Protein AF-A0A1B6G8F8-F1 (afdb_monomer_lite)

Organism: NCBI:txid1464854

Radius of gyration: 22.21 Å; chains: 1; bounding box: 62×37×48 Å

pLDDT: mean 80.26, std 16.33, range [40.81, 95.25]

Structure (mmCIF, N/CA/C/O backbone):
data_AF-A0A1B6G8F8-F1
#
_entry.id   AF-A0A1B6G8F8-F1
#
loop_
_atom_site.group_PDB
_atom_site.id
_atom_site.type_symbol
_atom_site.label_atom_id
_atom_site.label_alt_id
_atom_site.label_comp_id
_atom_site.label_asym_id
_atom_site.label_entity_id
_atom_site.label_seq_id
_atom_site.pdbx_PDB_ins_code
_atom_site.Cartn_x
_atom_site.Cartn_y
_atom_site.Cartn_z
_atom_site.occupancy
_atom_site.B_iso_or_equiv
_atom_site.auth_seq_id
_atom_site.auth_comp_id
_atom_site.auth_asym_id
_atom_site.auth_atom_id
_atom_site.pdbx_PDB_model_num
ATOM 1 N N . MET A 1 1 ? -37.319 19.399 28.028 1.00 40.81 1 MET A N 1
ATOM 2 C CA . MET A 1 1 ? -38.428 18.967 27.152 1.00 40.81 1 MET A CA 1
ATOM 3 C C . MET A 1 1 ? -37.817 18.019 26.129 1.00 40.81 1 MET A C 1
ATOM 5 O O . MET A 1 1 ? -36.887 18.438 25.457 1.00 40.81 1 MET A O 1
ATOM 9 N N . ALA A 1 2 ? -38.168 16.729 26.152 1.00 50.09 2 ALA A N 1
ATOM 10 C CA . ALA A 1 2 ? -37.497 15.702 25.342 1.00 50.09 2 ALA A CA 1
ATOM 11 C C . ALA A 1 2 ? -37.896 15.803 23.852 1.00 50.09 2 ALA A C 1
ATOM 13 O O . ALA A 1 2 ? -39.053 16.145 23.594 1.00 50.09 2 ALA A O 1
ATOM 14 N N . PRO A 1 3 ? -37.003 15.509 22.883 1.00 52.84 3 PRO A N 1
ATOM 15 C CA . PRO A 1 3 ? -37.332 15.585 21.462 1.00 52.84 3 PRO A CA 1
ATOM 16 C C . PRO A 1 3 ? -38.171 14.383 21.009 1.00 52.84 3 PRO A C 1
ATOM 18 O O . PRO A 1 3 ? -37.907 13.232 21.355 1.00 52.84 3 PRO A O 1
ATOM 21 N N . ASN A 1 4 ? -39.196 14.690 20.229 1.00 53.91 4 ASN A N 1
ATOM 22 C CA . ASN A 1 4 ? -40.199 13.820 19.632 1.00 53.91 4 ASN A CA 1
ATOM 23 C C . ASN A 1 4 ? -39.687 13.160 18.337 1.00 53.91 4 ASN A C 1
ATOM 25 O O . ASN A 1 4 ? -39.793 13.727 17.255 1.00 53.91 4 ASN A O 1
ATOM 29 N N . TRP A 1 5 ? -39.190 11.927 18.434 1.00 55.06 5 TRP A N 1
ATOM 30 C CA . TRP A 1 5 ? -38.766 11.113 17.284 1.00 55.06 5 TRP A CA 1
ATOM 31 C C . TRP A 1 5 ? -39.950 10.425 16.590 1.00 55.06 5 TRP A C 1
ATOM 33 O O . TRP A 1 5 ? -40.111 9.209 16.657 1.00 55.06 5 TRP A O 1
ATOM 43 N N . GLY A 1 6 ? -40.805 11.217 15.944 1.00 53.72 6 GLY A N 1
ATOM 44 C CA . GLY A 1 6 ? -41.924 10.728 15.139 1.00 53.72 6 GLY A CA 1
ATOM 45 C C . GLY A 1 6 ? -42.015 11.475 13.815 1.00 53.72 6 GLY A C 1
ATOM 46 O O . GLY A 1 6 ? -42.772 12.434 13.711 1.00 53.72 6 GLY A O 1
ATOM 47 N N . GLY A 1 7 ? -41.252 11.044 12.810 1.00 43.31 7 GLY A N 1
ATOM 48 C CA . GLY A 1 7 ? -41.314 11.599 11.457 1.00 43.31 7 GLY A CA 1
ATOM 49 C C . GLY A 1 7 ? -40.486 10.776 10.472 1.00 43.31 7 GLY A C 1
ATOM 50 O O . GLY A 1 7 ? -39.287 10.602 10.658 1.00 43.31 7 GLY A O 1
ATOM 51 N N . ASN A 1 8 ? -41.146 10.237 9.450 1.00 52.66 8 ASN A N 1
ATOM 52 C CA . ASN A 1 8 ? -40.587 9.336 8.443 1.00 52.66 8 ASN A CA 1
ATOM 53 C C . ASN A 1 8 ? -39.957 10.127 7.281 1.00 52.66 8 ASN A C 1
ATOM 55 O O . ASN A 1 8 ? -40.523 10.152 6.189 1.00 52.66 8 ASN A O 1
ATOM 59 N N . GLU A 1 9 ? -38.812 10.777 7.492 1.00 57.25 9 GLU A N 1
ATOM 60 C CA . GLU A 1 9 ? -38.103 11.501 6.423 1.00 57.25 9 GLU A CA 1
ATOM 61 C C . GLU A 1 9 ? -36.704 10.899 6.190 1.00 57.25 9 GLU A C 1
ATOM 63 O O . GLU A 1 9 ? -35.974 10.665 7.157 1.00 57.25 9 GLU A O 1
ATOM 68 N N . PRO A 1 10 ? -36.307 10.597 4.935 1.00 56.03 10 PRO A N 1
ATOM 69 C CA . PRO A 1 10 ? -34.967 10.098 4.655 1.00 56.03 10 PRO A CA 1
ATOM 70 C C . PRO A 1 10 ? -33.924 11.176 5.002 1.00 56.03 10 PRO A C 1
ATOM 72 O O . PRO A 1 10 ? -34.175 12.365 4.779 1.00 56.03 10 PRO A O 1
ATOM 75 N N . PRO A 1 11 ? -32.748 10.793 5.536 1.00 49.88 11 PRO A N 1
ATOM 76 C CA . PRO A 1 11 ? -31.753 11.744 6.015 1.00 49.88 11 PRO A CA 1
ATOM 77 C C . PRO A 1 11 ? -31.290 12.638 4.858 1.00 49.88 11 PRO A C 1
ATOM 79 O O . PRO A 1 11 ? -30.635 12.193 3.917 1.00 49.88 11 PRO A O 1
ATOM 82 N N . THR A 1 12 ? -31.686 13.909 4.912 1.00 51.69 12 THR A N 1
ATOM 83 C CA . THR A 1 12 ? -31.354 14.920 3.905 1.00 51.69 12 THR A CA 1
ATOM 84 C C . THR A 1 12 ? -29.914 15.382 4.134 1.00 51.69 12 THR A C 1
ATOM 86 O O . THR A 1 12 ? -29.515 15.606 5.275 1.00 51.69 12 THR A O 1
ATOM 89 N N . ALA A 1 13 ? -29.125 15.523 3.061 1.00 50.34 13 ALA A N 1
ATOM 90 C CA . ALA A 1 13 ? -27.682 15.808 3.102 1.00 50.34 13 ALA A CA 1
ATOM 91 C C . ALA A 1 13 ? -27.294 17.000 4.000 1.00 50.34 13 ALA A C 1
ATOM 93 O O . ALA A 1 13 ? -26.207 17.016 4.566 1.00 50.34 13 ALA A O 1
ATOM 94 N N . THR A 1 14 ? -28.197 17.961 4.192 1.00 52.34 14 THR A N 1
ATOM 95 C CA . THR A 1 14 ? -28.056 19.102 5.104 1.00 52.34 14 THR A CA 1
ATOM 96 C C . THR A 1 14 ? -27.884 18.716 6.578 1.00 52.34 14 THR A C 1
ATOM 98 O O . THR A 1 14 ? -27.142 19.400 7.271 1.00 52.34 14 THR A O 1
ATOM 101 N N . GLY A 1 15 ? -28.459 17.606 7.054 1.00 49.34 15 GLY A N 1
ATOM 102 C CA . GLY A 1 15 ? -28.272 17.140 8.438 1.00 49.34 15 GLY A CA 1
ATOM 103 C C . GLY A 1 15 ? -26.855 16.632 8.733 1.00 49.34 15 GLY A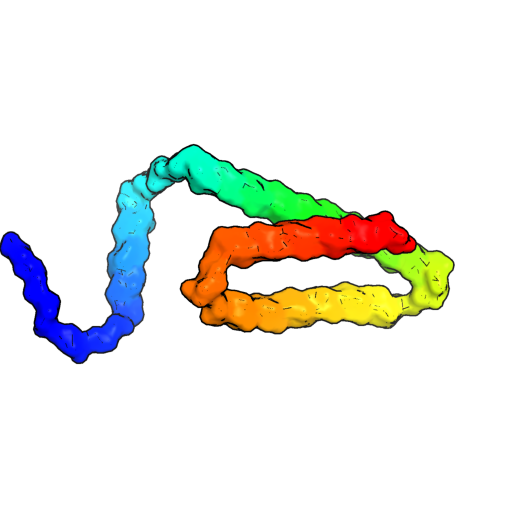 C 1
ATOM 104 O O . GLY A 1 15 ? -26.366 16.773 9.847 1.00 49.34 15 GLY A O 1
ATOM 105 N N . ILE A 1 16 ? -26.159 16.113 7.716 1.00 52.69 16 ILE A N 1
ATOM 106 C CA . ILE A 1 16 ? -24.767 15.644 7.824 1.00 52.69 16 ILE A CA 1
ATOM 107 C C . ILE A 1 16 ? -23.800 16.840 7.890 1.00 52.69 16 ILE A C 1
ATOM 109 O O . ILE A 1 16 ? -22.800 16.806 8.605 1.00 52.69 16 ILE A O 1
ATOM 113 N N . PHE A 1 17 ? -24.111 17.931 7.180 1.00 51.06 17 PHE A N 1
ATOM 114 C CA . PHE A 1 17 ? -23.347 19.180 7.268 1.00 51.06 17 PHE A CA 1
ATOM 115 C C . PHE A 1 17 ? -23.582 19.918 8.597 1.00 51.06 17 PHE A C 1
ATOM 117 O O . PHE A 1 17 ? -22.651 20.544 9.110 1.00 51.06 17 PHE A O 1
ATOM 124 N N . ASP A 1 18 ? -24.774 19.792 9.187 1.00 52.28 18 ASP A N 1
ATOM 125 C CA . ASP A 1 18 ? -25.093 20.353 10.507 1.00 52.28 18 ASP A CA 1
ATOM 126 C C . ASP A 1 18 ? -24.355 19.616 11.645 1.00 52.28 18 ASP A C 1
ATOM 128 O O . ASP A 1 18 ? -23.903 20.248 12.595 1.00 52.28 18 ASP A O 1
ATOM 132 N N . GLU A 1 19 ? -24.107 18.304 11.511 1.00 56.81 19 GLU A N 1
ATOM 133 C CA . GLU A 1 19 ? -23.305 17.523 12.473 1.00 56.81 19 GLU A CA 1
ATOM 134 C C . GLU A 1 19 ? -21.786 17.783 12.370 1.00 56.81 19 GLU A C 1
ATOM 136 O O . GLU A 1 19 ? -21.059 17.696 13.361 1.00 56.81 19 GLU A O 1
ATOM 141 N N . MET A 1 20 ? -21.290 18.153 11.182 1.00 53.06 20 MET A N 1
ATOM 142 C CA . MET A 1 20 ? -19.869 18.464 10.946 1.00 53.06 20 MET A CA 1
ATOM 143 C C . MET A 1 20 ? -19.483 19.885 11.418 1.00 53.06 20 MET A C 1
ATOM 145 O O . MET A 1 20 ? -18.339 20.140 11.804 1.00 53.06 20 MET A O 1
ATOM 149 N N . SER A 1 21 ? -20.450 20.806 11.429 1.00 54.84 21 SER A N 1
ATOM 150 C CA . SER A 1 21 ? -20.343 22.196 11.906 1.00 54.84 21 SER A CA 1
ATOM 151 C C . SER A 1 21 ? -19.814 22.358 13.353 1.00 54.84 21 SER A C 1
ATOM 153 O O . SER A 1 21 ? -18.849 23.110 13.548 1.00 54.84 21 SER A O 1
ATOM 155 N N . PRO A 1 22 ? -20.328 21.652 14.385 1.00 51.34 22 PRO A N 1
ATOM 156 C CA . PRO A 1 22 ? -19.872 21.825 15.768 1.00 51.34 22 PRO A CA 1
ATOM 157 C C . PRO A 1 22 ? -18.433 21.348 16.012 1.00 51.34 22 PRO A C 1
ATOM 159 O O . PRO A 1 22 ? -17.791 21.828 16.944 1.00 51.34 22 PRO A O 1
ATOM 162 N N . VAL A 1 23 ? -17.889 20.454 15.177 1.00 52.84 23 VAL A N 1
ATOM 163 C CA . VAL A 1 23 ? -16.496 19.980 15.301 1.00 52.84 23 VAL A CA 1
ATOM 164 C C . VAL A 1 23 ? -15.497 21.037 14.814 1.00 52.84 23 VAL A C 1
ATOM 166 O O . VAL A 1 23 ? -14.431 21.195 15.408 1.00 52.84 23 VAL A O 1
ATOM 169 N N . LEU A 1 24 ? -15.847 21.799 13.772 1.00 55.16 24 LEU A N 1
ATOM 170 C CA . LEU A 1 24 ? -15.001 22.862 13.215 1.00 55.16 24 LEU A CA 1
ATOM 171 C C . LEU A 1 24 ? -15.144 24.198 13.960 1.00 55.16 24 LEU A C 1
ATOM 173 O O . LEU A 1 24 ? -14.162 24.927 14.085 1.00 55.16 24 LEU A O 1
ATOM 177 N N . LEU A 1 25 ? -16.333 24.513 14.491 1.00 57.62 25 LEU A N 1
ATOM 178 C CA . LEU A 1 25 ? -16.585 25.782 15.187 1.00 57.62 25 LEU A CA 1
ATOM 179 C C . LEU A 1 25 ? -16.087 25.827 16.637 1.00 57.62 25 LEU A C 1
ATOM 181 O O . LEU A 1 25 ? -15.885 26.920 17.163 1.00 57.62 25 LEU A O 1
ATOM 185 N N . MET A 1 26 ? -15.869 24.687 17.303 1.00 51.47 26 MET A N 1
ATOM 186 C CA . MET A 1 26 ? -15.545 24.708 18.734 1.00 51.47 26 MET A CA 1
ATOM 187 C C . MET A 1 26 ? -14.053 24.887 19.051 1.00 51.47 26 MET A C 1
ATOM 189 O O . MET A 1 26 ? -13.720 25.056 20.219 1.00 51.47 26 MET A O 1
ATOM 193 N N . GLY A 1 27 ? -13.130 24.836 18.078 1.00 49.97 27 GLY A N 1
ATOM 194 C CA . GLY A 1 27 ? -11.682 24.965 18.345 1.00 49.97 27 GLY A CA 1
ATOM 195 C C . GLY A 1 27 ? -11.127 23.945 19.360 1.00 49.97 27 GLY A C 1
ATOM 196 O O . GLY A 1 27 ? -9.980 24.038 19.796 1.00 49.97 27 GLY A O 1
ATOM 197 N N . VAL A 1 28 ? -11.939 22.960 19.748 1.00 50.19 28 VAL A N 1
ATOM 198 C CA . VAL A 1 28 ? -11.571 21.872 20.635 1.00 50.19 28 VAL A CA 1
ATOM 199 C C . VAL A 1 28 ? -10.874 20.861 19.752 1.00 50.19 28 VAL A C 1
ATOM 201 O O . VAL A 1 28 ? -11.520 20.106 19.036 1.00 50.19 28 VAL A O 1
ATOM 204 N N . THR A 1 29 ? -9.544 20.829 19.803 1.00 54.88 29 THR A N 1
ATOM 205 C CA . THR A 1 29 ? -8.836 19.618 19.398 1.00 54.88 29 THR A CA 1
ATOM 206 C C . THR A 1 29 ? -9.265 18.532 20.387 1.00 54.88 29 THR A C 1
ATOM 208 O O . THR A 1 29 ? -8.966 18.648 21.582 1.00 54.88 29 THR A O 1
ATOM 211 N N . PRO A 1 30 ? -10.035 17.508 19.971 1.00 60.12 30 PRO A N 1
ATOM 212 C CA . PRO A 1 30 ? -10.367 16.429 20.883 1.00 60.12 30 PRO A CA 1
ATOM 213 C C . PRO A 1 30 ? -9.047 15.846 21.387 1.00 60.12 30 PRO A C 1
ATOM 215 O O . PRO A 1 30 ? -8.174 15.485 20.594 1.00 60.12 30 PRO A O 1
ATOM 218 N N . LYS A 1 31 ? -8.862 15.813 22.714 1.00 67.06 31 LYS A N 1
ATOM 219 C CA . LYS A 1 31 ? -7.660 15.234 23.320 1.00 67.06 31 LYS A CA 1
ATOM 220 C C . LYS A 1 31 ? -7.607 13.766 22.921 1.00 67.06 31 LYS A C 1
ATOM 222 O O . LYS A 1 31 ? -8.331 12.943 23.474 1.00 67.06 31 LYS A O 1
ATOM 227 N N . LEU A 1 32 ? -6.764 13.461 21.939 1.00 73.06 32 LEU A N 1
ATOM 228 C CA . LEU A 1 32 ? -6.597 12.108 21.438 1.00 73.06 32 LEU A CA 1
ATOM 229 C C . LEU A 1 32 ? -6.158 11.200 22.585 1.00 73.06 32 LEU A C 1
ATOM 231 O O . LEU A 1 32 ? -5.190 11.462 23.303 1.00 73.06 32 LEU A O 1
ATOM 235 N N . THR A 1 33 ? -6.882 10.105 22.747 1.00 87.75 33 THR A N 1
ATOM 236 C CA . THR A 1 33 ? -6.585 9.099 23.759 1.00 87.75 33 THR A CA 1
ATOM 237 C C . THR A 1 33 ? -5.249 8.431 23.426 1.00 87.75 33 THR A C 1
ATOM 239 O O . THR A 1 33 ? -4.914 8.273 22.251 1.00 87.75 33 THR A O 1
ATOM 242 N N . LYS A 1 34 ? -4.508 7.930 24.426 1.00 83.81 34 LYS A N 1
ATOM 243 C CA . LYS A 1 34 ? -3.236 7.199 24.206 1.00 83.81 34 LYS A CA 1
ATOM 244 C C . LYS A 1 34 ? -3.347 6.100 23.133 1.00 83.81 34 LYS A C 1
ATOM 246 O O . LYS A 1 34 ? -2.431 5.913 22.344 1.00 83.81 34 LYS A O 1
ATOM 251 N N . ARG A 1 35 ? -4.494 5.409 23.063 1.00 81.50 35 ARG A N 1
ATOM 252 C CA . ARG A 1 35 ? -4.788 4.382 22.043 1.00 81.50 35 ARG A CA 1
ATOM 253 C C . ARG A 1 35 ? -4.938 4.951 20.625 1.00 81.50 35 ARG A C 1
ATOM 255 O O . ARG A 1 35 ? -4.506 4.309 19.673 1.00 81.50 35 ARG A O 1
ATOM 262 N N . GLN A 1 36 ? -5.540 6.130 20.479 1.00 83.19 36 GLN A N 1
ATOM 263 C CA . GLN A 1 36 ? -5.712 6.799 19.185 1.00 83.19 36 GLN A CA 1
ATOM 264 C C . GLN A 1 36 ? -4.372 7.333 18.683 1.00 83.19 36 GLN A C 1
ATOM 266 O O . GLN A 1 36 ? -4.014 7.078 17.539 1.00 83.19 36 GLN A O 1
ATOM 271 N N . TRP A 1 37 ? -3.583 7.950 19.567 1.00 87.88 37 TRP A N 1
ATOM 272 C CA . TRP A 1 37 ? -2.202 8.338 19.272 1.00 87.88 37 TRP A CA 1
ATOM 273 C C . TRP A 1 37 ? -1.350 7.155 18.810 1.00 87.88 37 TRP A C 1
ATOM 275 O O . TRP A 1 37 ? -0.659 7.261 17.803 1.00 87.88 37 TRP A O 1
ATOM 285 N N . LEU A 1 38 ? -1.445 6.010 19.495 1.00 87.12 38 LEU A N 1
ATOM 286 C CA . LEU A 1 38 ? -0.719 4.799 19.109 1.00 87.12 38 LEU A CA 1
ATOM 287 C C . LEU A 1 38 ? -1.174 4.253 17.744 1.00 87.12 38 LEU A C 1
ATOM 289 O O . LEU A 1 38 ? -0.348 3.801 16.959 1.00 87.12 38 LEU A O 1
ATOM 293 N N . THR A 1 39 ? -2.471 4.337 17.437 1.00 87.62 39 THR A N 1
ATOM 294 C CA . THR A 1 39 ? -3.010 3.930 16.128 1.00 87.62 39 THR A CA 1
ATOM 295 C C . THR A 1 39 ? -2.515 4.856 15.017 1.00 87.62 39 THR A C 1
ATOM 297 O O . THR A 1 39 ? -2.088 4.376 13.973 1.00 87.62 39 THR A O 1
ATOM 300 N N . MET A 1 40 ? -2.502 6.171 15.252 1.00 85.50 40 MET A N 1
ATOM 301 C CA . MET A 1 40 ? -1.956 7.129 14.287 1.00 85.50 40 MET A CA 1
ATOM 302 C C . MET A 1 40 ? -0.456 6.931 14.075 1.00 85.50 40 MET A C 1
ATOM 304 O O . MET A 1 40 ? 0.001 6.962 12.939 1.00 85.50 40 MET A O 1
ATOM 308 N N . ALA A 1 41 ? 0.300 6.681 15.147 1.00 90.06 41 ALA A N 1
ATOM 309 C CA . ALA A 1 41 ? 1.725 6.383 15.051 1.00 90.06 41 ALA A CA 1
ATOM 310 C C . ALA A 1 41 ? 1.985 5.109 14.229 1.00 90.06 41 ALA A C 1
ATOM 312 O O . ALA A 1 41 ? 2.887 5.104 13.397 1.00 90.06 41 ALA A O 1
ATOM 313 N N . ALA A 1 42 ? 1.175 4.061 14.414 1.00 89.25 42 ALA A N 1
ATOM 314 C CA . ALA A 1 42 ? 1.280 2.820 13.646 1.00 89.25 42 ALA A CA 1
ATOM 315 C C . ALA A 1 42 ? 0.926 3.010 12.161 1.00 89.25 42 ALA A C 1
ATOM 317 O O . ALA A 1 42 ? 1.654 2.555 11.289 1.00 89.25 42 ALA A O 1
ATOM 318 N N . ILE A 1 43 ? -0.165 3.717 11.854 1.00 88.88 43 ILE A N 1
ATOM 319 C CA . ILE A 1 43 ? -0.535 4.018 10.463 1.00 88.88 43 ILE A CA 1
ATOM 320 C C . ILE A 1 43 ? 0.554 4.885 9.810 1.00 88.88 43 ILE A C 1
ATOM 322 O O . ILE A 1 43 ? 1.006 4.595 8.705 1.00 88.88 43 ILE A O 1
ATOM 326 N N . GLY A 1 44 ? 1.034 5.909 10.520 1.00 91.62 44 GLY A N 1
ATOM 327 C CA . GLY A 1 44 ? 2.098 6.791 10.050 1.00 91.62 44 GLY A CA 1
ATOM 328 C C . GLY A 1 44 ? 3.407 6.056 9.762 1.00 91.62 44 GLY A C 1
ATOM 329 O O . GLY A 1 44 ? 4.015 6.301 8.722 1.00 91.62 44 GLY A O 1
ATOM 330 N N . SER A 1 45 ? 3.827 5.123 10.625 1.00 90.81 45 SER A N 1
ATOM 331 C CA . SER A 1 45 ? 5.047 4.340 10.392 1.00 90.81 45 SER A CA 1
ATOM 332 C C . SER A 1 45 ? 4.929 3.424 9.172 1.00 90.81 45 SER A C 1
ATOM 334 O O . SER A 1 45 ? 5.888 3.299 8.413 1.00 90.81 45 SER A O 1
ATOM 336 N N . VAL A 1 46 ? 3.752 2.839 8.934 1.00 89.62 46 VAL A N 1
ATOM 337 C CA . VAL A 1 46 ? 3.481 2.013 7.747 1.00 89.62 46 VAL A CA 1
ATOM 338 C C . VAL A 1 46 ? 3.549 2.847 6.470 1.00 89.62 46 VAL A C 1
ATOM 340 O O . VAL A 1 46 ? 4.225 2.446 5.525 1.00 89.62 46 VAL A O 1
ATOM 343 N N . HIS A 1 47 ? 2.920 4.025 6.441 1.00 89.50 47 HIS A N 1
ATOM 344 C CA . HIS A 1 47 ? 2.999 4.920 5.282 1.00 89.50 47 HIS A CA 1
ATOM 345 C C . HIS A 1 47 ? 4.424 5.416 5.030 1.00 89.50 47 HIS A C 1
ATOM 347 O O . HIS A 1 47 ? 4.868 5.446 3.886 1.00 89.50 47 HIS A O 1
ATOM 353 N N . PHE A 1 48 ? 5.159 5.752 6.090 1.00 90.38 48 PHE A N 1
ATOM 354 C CA . PHE A 1 48 ? 6.563 6.138 5.985 1.00 90.38 48 PHE A CA 1
ATOM 355 C C . PHE A 1 48 ? 7.424 5.005 5.408 1.00 90.38 48 PHE A C 1
ATOM 357 O O . PHE A 1 48 ? 8.182 5.224 4.465 1.00 90.38 48 PHE A O 1
ATOM 364 N N . SER A 1 49 ? 7.263 3.779 5.915 1.00 90.31 49 SER A N 1
ATOM 365 C CA . SER A 1 49 ? 7.972 2.605 5.396 1.00 90.31 49 SER A CA 1
ATOM 366 C C . SER A 1 49 ? 7.613 2.324 3.939 1.00 90.31 49 SER A C 1
ATOM 368 O O . SER A 1 49 ? 8.498 2.061 3.132 1.00 90.31 49 SER A O 1
ATOM 370 N N . SER A 1 50 ? 6.329 2.403 3.586 1.00 89.12 50 SER A N 1
ATOM 371 C CA . SER A 1 50 ? 5.862 2.207 2.213 1.00 89.12 50 SER A CA 1
ATOM 372 C C . SER A 1 50 ? 6.462 3.247 1.263 1.00 89.12 50 SER A C 1
ATOM 374 O O . SER A 1 50 ? 6.948 2.880 0.196 1.00 89.12 50 SER A O 1
ATOM 376 N N . ALA A 1 51 ? 6.531 4.516 1.677 1.00 90.88 51 ALA A N 1
ATOM 377 C CA . ALA A 1 51 ? 7.162 5.574 0.894 1.00 90.88 51 ALA A CA 1
ATOM 378 C C . ALA A 1 51 ? 8.658 5.312 0.656 1.00 90.88 51 ALA A C 1
ATOM 380 O O . ALA A 1 51 ? 9.139 5.520 -0.458 1.00 90.88 51 ALA A O 1
ATOM 381 N N . ILE A 1 52 ? 9.386 4.811 1.663 1.00 90.94 52 ILE A N 1
ATOM 382 C CA . ILE A 1 52 ? 10.788 4.391 1.501 1.00 90.94 52 ILE A CA 1
ATOM 383 C C . ILE A 1 52 ? 10.891 3.245 0.488 1.00 90.94 52 ILE A C 1
ATOM 385 O O . ILE A 1 52 ? 11.702 3.328 -0.432 1.00 90.94 52 ILE A O 1
ATOM 389 N N . CYS A 1 53 ? 10.064 2.202 0.621 1.00 88.75 53 CYS A N 1
ATOM 390 C CA . CYS A 1 53 ? 10.070 1.060 -0.296 1.00 88.75 53 CYS A CA 1
ATOM 391 C C . CYS A 1 53 ? 9.814 1.488 -1.747 1.00 88.75 53 CYS A C 1
ATOM 393 O O . CYS A 1 53 ? 10.587 1.120 -2.626 1.00 88.75 53 CYS A O 1
ATOM 395 N N . ILE A 1 54 ? 8.791 2.309 -1.994 1.00 88.38 54 ILE A N 1
ATOM 396 C CA . ILE A 1 54 ? 8.453 2.794 -3.343 1.00 88.38 54 ILE A CA 1
ATOM 397 C C . ILE A 1 54 ? 9.571 3.690 -3.897 1.00 88.38 54 ILE A C 1
ATOM 399 O O . ILE A 1 54 ? 9.946 3.577 -5.064 1.00 88.38 54 ILE A O 1
ATOM 403 N N . SER A 1 55 ? 10.161 4.541 -3.051 1.00 91.44 55 SER A N 1
ATOM 404 C CA . SER A 1 55 ? 11.283 5.402 -3.450 1.00 91.44 55 S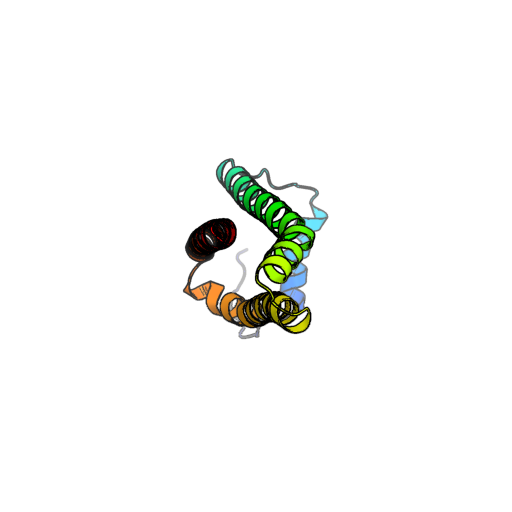ER A CA 1
ATOM 405 C C . SER A 1 55 ? 12.520 4.596 -3.851 1.00 91.44 55 SER A C 1
ATOM 407 O O . SER A 1 55 ? 13.234 5.003 -4.762 1.00 91.44 55 SER A O 1
ATOM 409 N N . LEU A 1 56 ? 12.770 3.457 -3.196 1.00 88.69 56 LEU A N 1
ATOM 410 C CA . LEU A 1 56 ? 13.849 2.530 -3.553 1.00 88.69 56 LEU A CA 1
ATOM 411 C C . LEU A 1 56 ? 13.516 1.693 -4.792 1.00 88.69 56 LEU A C 1
ATOM 413 O O . LEU A 1 56 ? 14.408 1.411 -5.588 1.00 88.69 56 LEU A O 1
ATOM 417 N N . GLN A 1 57 ? 12.248 1.323 -4.986 1.00 87.38 57 GLN A N 1
ATOM 418 C CA . GLN A 1 57 ? 11.801 0.562 -6.154 1.00 87.38 57 GLN A CA 1
ATOM 419 C C . GLN A 1 57 ? 12.046 1.305 -7.468 1.00 87.38 57 GLN A C 1
ATOM 421 O O . GLN A 1 57 ? 12.463 0.673 -8.435 1.00 87.38 57 GLN A O 1
ATOM 426 N N . ALA A 1 58 ? 11.833 2.624 -7.506 1.00 87.50 58 ALA A N 1
ATOM 427 C CA . ALA A 1 58 ? 11.988 3.422 -8.723 1.00 87.50 58 ALA A CA 1
ATOM 428 C C . ALA A 1 58 ? 13.388 3.312 -9.378 1.00 87.50 58 ALA A C 1
ATOM 430 O O . ALA A 1 58 ? 13.440 3.093 -10.587 1.00 87.50 58 ALA A O 1
ATOM 431 N N . PRO A 1 59 ? 14.515 3.420 -8.644 1.00 87.44 59 PRO A N 1
ATOM 432 C CA . PRO A 1 59 ? 15.847 3.195 -9.208 1.00 87.44 59 PRO A CA 1
ATOM 433 C C . PRO A 1 59 ? 16.297 1.725 -9.205 1.00 87.44 59 PRO A C 1
ATOM 435 O O . PRO A 1 59 ? 16.979 1.309 -10.136 1.00 87.44 59 PRO A O 1
ATOM 438 N N . PHE A 1 60 ? 15.956 0.932 -8.181 1.00 88.94 60 PHE A N 1
ATOM 439 C CA . PHE A 1 60 ? 16.512 -0.418 -8.011 1.00 88.94 60 PHE A CA 1
ATOM 440 C C . PHE A 1 60 ? 15.849 -1.454 -8.923 1.00 88.94 60 PHE A C 1
ATOM 442 O O . PHE A 1 60 ? 16.530 -2.277 -9.527 1.00 88.94 60 PHE A O 1
ATOM 449 N N . TYR A 1 61 ? 14.520 -1.408 -9.053 1.00 88.69 61 TYR A N 1
ATOM 450 C CA . TYR A 1 61 ? 13.784 -2.442 -9.778 1.00 88.69 61 TYR A CA 1
ATOM 451 C C . TYR A 1 61 ? 14.067 -2.453 -11.286 1.00 88.69 61 TYR A C 1
ATOM 453 O O . TYR A 1 61 ? 14.337 -3.535 -11.804 1.00 88.69 61 TYR A O 1
ATOM 461 N N . PRO A 1 62 ? 14.062 -1.308 -12.006 1.00 91.12 62 PRO A N 1
ATOM 462 C CA . PRO A 1 62 ? 14.428 -1.300 -13.422 1.00 91.12 62 PRO A CA 1
ATOM 463 C C . PRO A 1 62 ? 15.869 -1.765 -13.638 1.00 91.12 62 PRO A C 1
ATOM 465 O O . PRO A 1 62 ? 16.123 -2.550 -14.543 1.00 91.12 62 PRO A O 1
ATOM 468 N N . TYR A 1 63 ? 16.789 -1.341 -12.766 1.00 90.56 63 TYR A N 1
ATOM 469 C CA . TYR A 1 63 ? 18.200 -1.713 -12.845 1.00 90.56 63 TYR A CA 1
ATOM 470 C C . TYR A 1 63 ? 18.408 -3.232 -12.719 1.00 90.56 63 TYR A C 1
ATOM 472 O O . TYR A 1 63 ? 19.037 -3.845 -13.57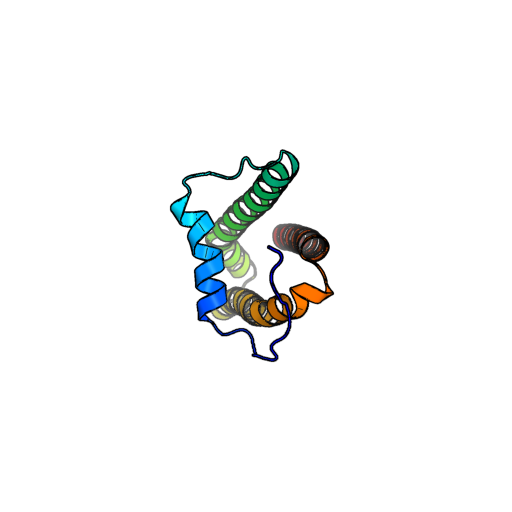8 1.00 90.56 63 TYR A O 1
ATOM 480 N N . GLU A 1 64 ? 17.823 -3.869 -11.702 1.00 91.12 64 GLU A N 1
ATOM 481 C CA . GLU A 1 64 ? 17.889 -5.330 -11.534 1.00 91.12 64 GLU A CA 1
ATOM 482 C C . GLU A 1 64 ? 17.152 -6.091 -12.649 1.00 91.12 64 GLU A C 1
ATOM 484 O O . GLU A 1 64 ? 17.578 -7.166 -13.077 1.00 91.12 64 GLU A O 1
ATOM 489 N N . ALA A 1 65 ? 16.044 -5.543 -13.157 1.00 91.25 65 ALA A N 1
ATOM 490 C CA . ALA A 1 65 ? 15.296 -6.140 -14.259 1.00 91.25 65 ALA A CA 1
ATOM 491 C C . ALA A 1 65 ? 16.118 -6.152 -15.561 1.00 91.25 65 ALA A C 1
ATOM 493 O O . ALA A 1 65 ? 16.165 -7.175 -16.247 1.00 91.25 65 ALA A O 1
ATOM 494 N N . GLU A 1 66 ? 16.827 -5.064 -15.867 1.00 92.38 66 GLU A N 1
ATOM 495 C CA . GLU A 1 66 ? 17.735 -4.980 -17.017 1.00 92.38 66 GLU A CA 1
ATOM 496 C C . GLU A 1 66 ? 18.906 -5.972 -16.898 1.00 92.38 66 GLU A C 1
ATOM 498 O O . GLU A 1 66 ? 19.264 -6.630 -17.882 1.00 92.38 66 GLU A O 1
ATOM 503 N N . LEU A 1 67 ? 19.457 -6.170 -15.690 1.00 92.06 67 LEU A N 1
ATOM 504 C CA . LEU A 1 67 ? 20.472 -7.205 -15.435 1.00 92.06 67 LEU A CA 1
ATOM 505 C C . LEU A 1 67 ? 19.947 -8.612 -15.745 1.00 92.06 67 LEU A C 1
ATOM 507 O O . LEU A 1 67 ? 20.677 -9.452 -16.276 1.00 92.06 67 LEU A O 1
ATOM 511 N N . LYS A 1 68 ? 18.662 -8.854 -15.482 1.00 91.81 68 LYS A N 1
ATOM 512 C CA . LYS A 1 68 ? 17.960 -10.101 -15.817 1.00 91.81 68 LYS A CA 1
ATOM 513 C C . LYS A 1 68 ? 17.459 -10.155 -17.266 1.00 91.81 68 LYS A C 1
ATOM 515 O O . LYS A 1 68 ? 16.720 -11.074 -17.604 1.00 91.81 68 LYS A O 1
ATOM 520 N N . GLN A 1 69 ? 17.894 -9.226 -18.123 1.00 92.69 69 GLN A N 1
ATOM 521 C CA . GLN A 1 69 ? 17.521 -9.124 -19.541 1.00 92.69 69 GLN A CA 1
ATOM 522 C C . GLN A 1 69 ? 16.027 -8.841 -19.781 1.00 92.69 69 GLN A C 1
ATOM 524 O O . GLN A 1 69 ? 15.516 -9.122 -20.865 1.00 92.69 69 GLN A O 1
ATOM 529 N N . ALA A 1 70 ? 15.324 -8.276 -18.796 1.00 92.62 70 ALA A N 1
ATOM 530 C CA . ALA A 1 70 ? 13.953 -7.814 -18.971 1.00 92.62 70 ALA A CA 1
ATOM 531 C C . ALA A 1 70 ? 13.917 -6.451 -19.680 1.00 92.62 70 ALA A C 1
ATOM 533 O O . ALA A 1 70 ? 14.802 -5.608 -19.536 1.00 92.62 70 ALA A O 1
ATOM 534 N N . THR A 1 71 ? 12.860 -6.231 -20.449 1.00 94.38 71 THR A N 1
ATOM 535 C CA . THR A 1 71 ? 12.625 -5.027 -21.245 1.00 94.38 71 THR A CA 1
ATOM 536 C C . THR A 1 71 ? 11.882 -3.947 -20.460 1.00 94.38 71 THR A C 1
ATOM 538 O O . THR A 1 71 ? 11.147 -4.225 -19.509 1.00 94.38 71 THR A O 1
ATOM 541 N N . ALA A 1 72 ? 11.985 -2.698 -20.931 1.00 93.00 72 ALA A N 1
ATOM 542 C CA . ALA A 1 72 ? 11.297 -1.552 -20.334 1.00 93.00 72 ALA A CA 1
ATOM 543 C C . ALA A 1 72 ? 9.782 -1.704 -20.204 1.00 93.00 72 ALA A C 1
ATOM 545 O O . ALA A 1 72 ? 9.170 -1.245 -19.238 1.00 93.00 72 ALA A O 1
ATOM 546 N N . THR A 1 73 ? 9.172 -2.385 -21.167 1.00 94.56 73 THR A N 1
ATOM 547 C CA . THR A 1 73 ? 7.740 -2.659 -21.152 1.00 94.56 73 THR A CA 1
ATOM 548 C C . THR A 1 73 ? 7.364 -3.670 -20.069 1.00 94.56 73 THR A C 1
ATOM 550 O O . THR A 1 73 ? 6.302 -3.527 -19.472 1.00 94.56 73 THR A O 1
ATOM 553 N N . GLU A 1 74 ? 8.217 -4.651 -19.767 1.00 93.69 74 GLU A N 1
ATOM 554 C CA . GLU A 1 74 ? 7.921 -5.698 -18.782 1.00 93.69 74 GLU A CA 1
ATOM 555 C C . GLU A 1 74 ? 7.921 -5.152 -17.353 1.00 93.69 74 GLU A C 1
ATOM 557 O O . GLU A 1 74 ? 6.917 -5.282 -16.653 1.00 93.69 74 GLU A O 1
ATOM 562 N N . TYR A 1 75 ? 8.992 -4.475 -16.924 1.00 91.81 75 TYR A N 1
ATOM 563 C CA . TYR A 1 75 ? 9.011 -3.891 -15.578 1.00 91.81 75 TYR A CA 1
ATOM 564 C C . TYR A 1 75 ? 8.044 -2.702 -15.452 1.00 91.81 75 TYR A C 1
ATOM 566 O O . TYR A 1 75 ? 7.456 -2.496 -14.390 1.00 91.81 75 TYR A O 1
ATOM 574 N N . GLY A 1 76 ? 7.797 -1.964 -16.542 1.00 92.56 76 GLY A N 1
ATOM 575 C CA . GLY A 1 76 ? 6.754 -0.937 -16.596 1.00 92.56 76 GLY A CA 1
ATOM 576 C C . GLY A 1 76 ? 5.345 -1.509 -16.402 1.00 92.56 76 GLY A C 1
ATOM 577 O O . GLY A 1 76 ? 4.536 -0.931 -15.673 1.00 92.56 76 GLY A O 1
ATOM 578 N N . LEU A 1 77 ? 5.057 -2.676 -16.989 1.00 94.19 77 LEU A N 1
ATOM 579 C CA . LEU A 1 77 ? 3.787 -3.378 -16.799 1.00 94.19 77 LEU A CA 1
ATOM 580 C C . LEU A 1 77 ? 3.604 -3.830 -15.346 1.00 94.19 77 LEU A C 1
ATOM 582 O O . LEU A 1 77 ? 2.495 -3.731 -14.823 1.00 94.19 77 LEU A O 1
ATOM 586 N N . VAL A 1 78 ? 4.672 -4.268 -14.672 1.00 91.50 78 VAL A N 1
ATOM 587 C CA . VAL A 1 78 ? 4.614 -4.632 -13.247 1.00 91.50 78 VAL A CA 1
ATOM 588 C C . VAL A 1 78 ? 4.200 -3.428 -12.398 1.00 91.50 78 VAL A C 1
ATOM 590 O O . VAL A 1 78 ? 3.213 -3.532 -11.666 1.00 91.50 78 VAL A O 1
ATOM 593 N N . PHE A 1 79 ? 4.857 -2.273 -12.559 1.00 90.00 79 PHE A N 1
ATOM 594 C CA . PHE A 1 79 ? 4.470 -1.040 -11.858 1.00 90.00 79 PHE A CA 1
ATOM 595 C C . PHE A 1 79 ? 3.025 -0.621 -12.158 1.00 90.00 79 PHE A C 1
ATOM 597 O O . PHE A 1 79 ? 2.267 -0.306 -11.242 1.00 90.00 79 PHE A O 1
ATOM 604 N N . GLY A 1 80 ? 2.614 -0.672 -13.428 1.00 93.50 80 GLY A N 1
ATOM 605 C CA . GLY A 1 80 ? 1.247 -0.329 -13.824 1.00 93.50 80 GLY A CA 1
ATOM 606 C C . GLY A 1 80 ? 0.195 -1.277 -13.240 1.00 93.50 80 GLY A C 1
ATOM 607 O O . GLY A 1 80 ? -0.858 -0.832 -12.785 1.00 93.50 80 GLY A O 1
ATOM 608 N N . SER A 1 81 ? 0.474 -2.582 -13.213 1.00 95.25 81 SER A N 1
ATOM 609 C CA . SER A 1 81 ? -0.451 -3.586 -12.677 1.00 95.25 81 SER A CA 1
ATOM 610 C C . SER A 1 81 ? -0.662 -3.445 -11.166 1.00 95.25 81 SER A C 1
ATOM 612 O O . SER A 1 81 ? -1.787 -3.611 -10.697 1.00 95.25 81 SER A O 1
ATOM 614 N N . PHE A 1 82 ? 0.382 -3.077 -10.415 1.00 90.44 82 PHE A N 1
ATOM 615 C CA . PHE A 1 82 ? 0.298 -2.828 -8.976 1.00 90.44 82 PHE A CA 1
ATOM 616 C C . PHE A 1 82 ? -0.668 -1.678 -8.660 1.00 90.44 82 PHE A C 1
ATOM 618 O O . PHE A 1 82 ? -1.609 -1.856 -7.884 1.00 90.44 82 PHE A O 1
ATOM 625 N N . GLU A 1 83 ? -0.499 -0.535 -9.328 1.00 92.50 83 GLU A N 1
ATOM 626 C CA . GLU A 1 83 ? -1.376 0.629 -9.152 1.00 92.50 83 GLU A CA 1
ATOM 627 C C . GLU A 1 83 ? -2.803 0.359 -9.646 1.00 92.50 83 GLU A C 1
ATOM 629 O O . GLU A 1 83 ? -3.772 0.815 -9.041 1.00 92.50 83 GLU A O 1
ATOM 634 N N . LEU A 1 84 ? -2.968 -0.445 -10.702 1.00 95.12 84 LEU A N 1
ATOM 635 C CA . LEU A 1 84 ? -4.286 -0.864 -11.182 1.00 95.12 84 LEU A CA 1
ATOM 636 C C . LEU A 1 84 ? -5.016 -1.729 -10.147 1.00 95.12 84 LEU A C 1
ATOM 638 O O . LEU A 1 84 ? -6.203 -1.517 -9.896 1.00 95.12 84 LEU A O 1
ATOM 642 N N . VAL A 1 85 ? -4.326 -2.680 -9.512 1.00 93.75 85 VAL A N 1
ATOM 643 C CA . VAL A 1 85 ? -4.907 -3.482 -8.425 1.00 93.75 85 VAL A CA 1
ATOM 644 C C . VAL A 1 85 ? -5.243 -2.597 -7.226 1.00 93.75 85 VAL A C 1
ATOM 646 O O . VAL A 1 85 ? -6.341 -2.722 -6.683 1.00 93.75 85 VAL A O 1
ATOM 649 N N . ALA A 1 86 ? -4.363 -1.667 -6.842 1.00 89.44 86 ALA A N 1
ATOM 650 C CA . ALA A 1 86 ? -4.633 -0.713 -5.768 1.00 89.44 86 ALA A CA 1
ATOM 651 C C . ALA A 1 86 ? -5.884 0.131 -6.072 1.00 89.44 86 ALA A C 1
ATOM 653 O O . ALA A 1 86 ? -6.800 0.210 -5.247 1.00 89.44 86 ALA A O 1
ATOM 654 N N . PHE A 1 87 ? -5.979 0.658 -7.293 1.00 93.25 87 PHE A N 1
ATOM 655 C CA . PHE A 1 87 ? -7.120 1.425 -7.778 1.00 93.25 87 PHE A CA 1
ATOM 656 C C . PHE A 1 87 ? -8.429 0.628 -7.739 1.00 93.25 87 PHE A C 1
ATOM 658 O O . PHE A 1 87 ? -9.426 1.129 -7.225 1.00 93.25 87 PHE A O 1
ATOM 665 N N . LEU A 1 88 ? -8.435 -0.619 -8.222 1.00 94.81 88 LEU A N 1
ATOM 666 C CA . LEU A 1 88 ? -9.626 -1.478 -8.203 1.00 94.81 88 LEU A CA 1
ATOM 667 C C . LEU A 1 88 ? -9.997 -1.944 -6.792 1.00 94.81 88 LEU A C 1
ATOM 669 O O . LEU A 1 88 ? -11.178 -2.077 -6.472 1.00 94.81 88 LEU A O 1
ATOM 673 N N . SER A 1 89 ? -9.005 -2.183 -5.935 1.00 89.81 89 SER A N 1
ATOM 674 C CA . SER A 1 89 ? -9.232 -2.622 -4.558 1.00 89.81 89 SER A CA 1
ATOM 675 C C . SER A 1 89 ? -9.875 -1.531 -3.699 1.00 89.81 89 SER A C 1
ATOM 677 O O . SER A 1 89 ? -10.704 -1.848 -2.849 1.00 89.81 89 SER A O 1
ATOM 679 N N . SER A 1 90 ? -9.565 -0.255 -3.960 1.00 90.31 90 SER A N 1
ATOM 680 C CA . SER A 1 90 ? -10.071 0.898 -3.206 1.00 90.31 90 SER A CA 1
ATOM 681 C C . SER A 1 90 ? -11.609 0.940 -3.095 1.00 90.31 90 SER A C 1
ATOM 683 O O . SER A 1 90 ? -12.119 0.902 -1.970 1.00 90.31 90 SER A O 1
ATOM 685 N N . PRO A 1 91 ? -12.394 0.916 -4.195 1.00 90.94 91 PRO A N 1
ATOM 686 C CA . PRO A 1 91 ? -13.854 0.900 -4.108 1.00 90.94 91 PRO A CA 1
ATOM 687 C C . PRO A 1 91 ? -14.405 -0.414 -3.535 1.00 90.94 91 PRO A C 1
ATOM 689 O O . PRO A 1 91 ? -15.420 -0.399 -2.839 1.00 90.94 91 PRO A O 1
ATOM 692 N N . ILE A 1 92 ? -13.752 -1.553 -3.796 1.00 90.62 92 ILE A N 1
ATOM 693 C CA . ILE A 1 92 ? -14.210 -2.867 -3.318 1.00 90.62 92 ILE A CA 1
ATOM 694 C C . ILE A 1 92 ? -14.097 -2.938 -1.795 1.00 90.62 92 ILE A C 1
ATOM 696 O O . ILE A 1 92 ? -15.078 -3.235 -1.113 1.00 90.62 92 ILE A O 1
ATOM 700 N N . ILE A 1 93 ? -12.914 -2.649 -1.260 1.00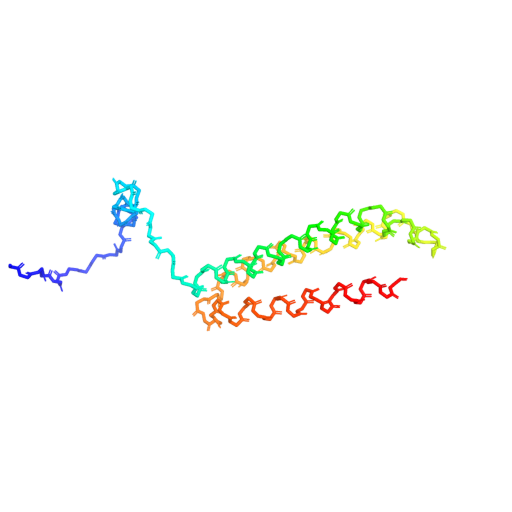 88.50 93 ILE A N 1
ATOM 701 C CA . ILE A 1 93 ? -12.635 -2.692 0.174 1.00 88.50 93 ILE A CA 1
ATOM 702 C C . ILE A 1 93 ? -13.390 -1.570 0.887 1.00 88.50 93 ILE A C 1
ATOM 704 O O . ILE A 1 93 ? -13.995 -1.818 1.928 1.00 88.50 93 ILE A O 1
ATOM 708 N N . GLY A 1 94 ? -13.424 -0.368 0.301 1.00 87.25 94 GLY A N 1
ATOM 709 C CA . GLY A 1 94 ? -14.156 0.773 0.846 1.00 87.25 94 GLY A CA 1
ATOM 710 C C . GLY A 1 94 ? -15.646 0.486 1.033 1.00 87.25 94 GLY A C 1
ATOM 711 O O . GLY A 1 94 ? -16.204 0.831 2.067 1.00 87.25 94 GLY A O 1
ATOM 712 N N . LYS A 1 95 ? -16.281 -0.231 0.096 1.00 89.62 95 LYS A N 1
ATOM 713 C CA . LYS A 1 95 ? -17.693 -0.629 0.215 1.00 89.62 95 LYS A CA 1
ATOM 714 C C . LYS A 1 95 ? -17.949 -1.688 1.298 1.00 89.62 95 LYS A C 1
ATOM 716 O O . LYS A 1 95 ? -19.040 -1.730 1.853 1.00 89.62 95 LYS A O 1
ATOM 721 N N . HIS A 1 96 ? -16.985 -2.565 1.582 1.00 88.56 96 HIS A N 1
ATOM 722 C CA . HIS A 1 96 ? -17.153 -3.671 2.542 1.00 88.56 96 HIS A CA 1
ATOM 723 C C . HIS A 1 96 ? -16.562 -3.368 3.927 1.00 88.56 96 HIS A C 1
ATOM 725 O O . HIS A 1 96 ? -16.527 -4.248 4.792 1.00 88.56 96 HIS A O 1
ATOM 731 N N . ILE A 1 97 ? -16.108 -2.133 4.156 1.00 87.94 97 ILE A N 1
ATOM 732 C CA . ILE A 1 97 ? -15.453 -1.734 5.402 1.00 87.94 97 ILE A CA 1
ATOM 733 C C . ILE A 1 97 ? -16.371 -1.878 6.620 1.00 87.94 97 ILE A C 1
ATOM 735 O O . ILE A 1 97 ? -15.908 -2.282 7.688 1.00 87.94 97 ILE A O 1
ATOM 739 N N . ASP A 1 98 ? -17.671 -1.645 6.434 1.00 85.75 98 ASP A N 1
ATOM 740 C CA . ASP A 1 98 ? -18.686 -1.718 7.488 1.00 85.75 98 ASP A CA 1
ATOM 741 C C . ASP A 1 98 ? -18.904 -3.154 7.984 1.00 85.75 98 ASP A C 1
ATOM 743 O O . ASP A 1 98 ? -19.240 -3.376 9.145 1.00 85.75 98 ASP A O 1
ATOM 747 N N . ILE A 1 99 ? -18.672 -4.141 7.110 1.00 87.94 99 ILE A N 1
ATOM 748 C CA . ILE A 1 99 ? -18.857 -5.568 7.403 1.00 87.94 99 ILE A CA 1
ATOM 749 C C . ILE A 1 99 ? -17.574 -6.167 7.997 1.00 87.94 99 ILE A C 1
ATOM 751 O O . ILE A 1 99 ? -17.627 -6.935 8.954 1.00 87.94 99 ILE A O 1
ATOM 755 N N . ILE A 1 100 ? -16.412 -5.831 7.428 1.00 85.19 100 ILE A N 1
ATOM 756 C CA . ILE A 1 100 ? -15.110 -6.417 7.803 1.00 85.19 100 ILE A CA 1
ATOM 757 C C . ILE A 1 100 ? -14.545 -5.764 9.076 1.00 85.19 100 ILE A C 1
ATOM 759 O O . ILE A 1 100 ? -13.873 -6.416 9.882 1.00 85.19 100 ILE A O 1
ATOM 763 N N . GLY A 1 101 ? -14.815 -4.470 9.259 1.00 85.50 101 GLY A N 1
ATOM 764 C CA . GLY A 1 101 ? -14.294 -3.655 10.347 1.00 85.50 101 GLY A CA 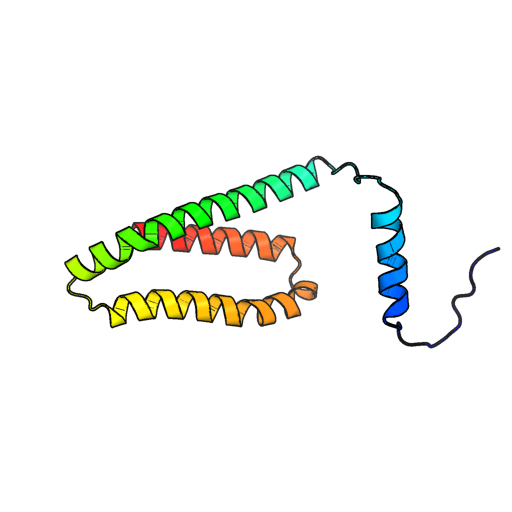1
ATOM 765 C C . GLY A 1 101 ? -12.862 -3.159 10.111 1.00 85.50 101 GLY A C 1
ATOM 766 O O . GLY A 1 101 ? -11.951 -3.901 9.732 1.00 85.50 101 GLY A O 1
ATOM 767 N N . ILE A 1 102 ? -12.631 -1.880 10.428 1.00 84.88 102 ILE A N 1
ATOM 768 C CA . ILE A 1 102 ? -11.355 -1.179 10.198 1.00 84.88 102 ILE A CA 1
ATOM 769 C C . ILE A 1 102 ? -10.153 -1.831 10.904 1.00 84.88 102 ILE A C 1
ATOM 771 O O . ILE A 1 102 ? -9.051 -1.859 10.364 1.00 84.88 102 ILE A O 1
ATOM 775 N N . ARG A 1 103 ? -10.347 -2.394 12.105 1.00 85.25 103 ARG A N 1
ATOM 776 C CA . ARG A 1 103 ? -9.261 -3.005 12.893 1.00 85.25 103 ARG A CA 1
ATOM 777 C C . ARG A 1 103 ? -8.662 -4.221 12.186 1.00 85.25 103 ARG A C 1
ATOM 779 O O . ARG A 1 103 ? -7.442 -4.360 12.147 1.00 85.25 103 ARG A O 1
ATOM 786 N N . THR A 1 104 ? -9.514 -5.095 11.661 1.00 88.62 104 THR A N 1
ATOM 787 C CA . THR A 1 104 ? -9.083 -6.300 10.947 1.00 88.62 104 THR A CA 1
ATOM 788 C C . THR A 1 104 ? -8.474 -5.921 9.607 1.00 88.62 104 THR A C 1
ATOM 790 O O . THR A 1 104 ? -7.400 -6.413 9.273 1.00 88.62 104 THR A O 1
ATOM 793 N N . LEU A 1 105 ? -9.107 -4.986 8.890 1.00 90.19 105 LEU A N 1
ATOM 794 C CA . LEU A 1 105 ? -8.624 -4.509 7.599 1.00 90.19 105 LEU A CA 1
ATOM 795 C C . LEU A 1 105 ? -7.206 -3.928 7.688 1.00 90.19 105 LEU A C 1
ATOM 797 O O . LEU A 1 105 ? -6.341 -4.315 6.907 1.00 90.19 105 LEU A O 1
ATOM 801 N N . LEU A 1 106 ? -6.947 -3.057 8.669 1.00 87.25 106 LEU A N 1
ATOM 802 C CA . LEU A 1 106 ? -5.619 -2.476 8.875 1.00 87.25 106 LEU A CA 1
ATOM 803 C C . LEU A 1 106 ? -4.574 -3.547 9.215 1.00 87.25 106 LEU A C 1
ATOM 805 O O . LEU A 1 106 ? -3.493 -3.541 8.635 1.00 87.25 106 LEU A O 1
ATOM 809 N N . ASN A 1 107 ? -4.886 -4.491 10.109 1.00 89.81 107 ASN A N 1
ATOM 810 C CA . ASN A 1 107 ? -3.951 -5.564 10.464 1.00 89.81 107 ASN A CA 1
ATOM 811 C C . ASN A 1 107 ? -3.613 -6.466 9.271 1.00 89.81 107 ASN A C 1
ATOM 813 O O . ASN A 1 107 ? -2.441 -6.752 9.036 1.00 89.81 107 ASN A O 1
ATOM 817 N N . VAL A 1 108 ? -4.622 -6.894 8.508 1.00 92.44 108 VAL A N 1
ATOM 818 C CA . VAL A 1 108 ? -4.425 -7.738 7.322 1.00 92.44 108 VAL A CA 1
ATOM 819 C C . VAL A 1 108 ? -3.636 -6.984 6.252 1.00 92.44 108 VAL A C 1
ATOM 821 O O . VAL A 1 108 ? -2.669 -7.526 5.723 1.00 92.44 108 VAL A O 1
ATOM 824 N N . GLY A 1 109 ? -3.979 -5.719 5.990 1.00 89.88 109 GLY A N 1
ATOM 825 C CA . GLY A 1 109 ? -3.255 -4.873 5.041 1.00 89.88 109 GLY A CA 1
ATOM 826 C C . GLY A 1 109 ? -1.781 -4.697 5.412 1.00 89.88 109 GLY A C 1
ATOM 827 O O . GLY A 1 109 ? -0.916 -4.874 4.558 1.00 89.88 109 GLY A O 1
ATOM 828 N N . MET A 1 110 ? -1.476 -4.438 6.690 1.00 90.06 110 MET A N 1
ATOM 829 C CA . MET A 1 110 ? -0.093 -4.325 7.174 1.00 90.06 110 MET A CA 1
ATOM 830 C C . MET A 1 110 ? 0.705 -5.620 6.980 1.00 90.06 110 MET A C 1
ATOM 832 O O . MET A 1 110 ? 1.853 -5.568 6.544 1.00 90.06 110 MET A O 1
ATOM 836 N N . VAL A 1 111 ? 0.111 -6.781 7.276 1.00 93.06 111 VAL A N 1
ATOM 837 C CA . VAL A 1 111 ? 0.783 -8.081 7.112 1.00 93.06 111 VAL A CA 1
ATOM 838 C C . VAL A 1 111 ? 1.033 -8.391 5.637 1.00 93.06 111 VAL A C 1
ATOM 840 O O . VAL A 1 111 ? 2.142 -8.783 5.283 1.00 93.06 111 VAL A O 1
ATOM 843 N N . ILE A 1 112 ? 0.041 -8.177 4.768 1.00 91.81 112 ILE A N 1
ATOM 844 C CA . ILE A 1 112 ? 0.191 -8.385 3.320 1.00 91.81 112 ILE A CA 1
ATOM 845 C C . ILE A 1 112 ? 1.274 -7.458 2.759 1.00 91.81 112 ILE A C 1
ATOM 847 O O . ILE A 1 112 ? 2.156 -7.925 2.040 1.00 91.81 112 ILE A O 1
ATOM 851 N N . ALA A 1 113 ? 1.256 -6.175 3.137 1.00 89.50 113 ALA A N 1
ATOM 852 C CA . ALA A 1 113 ? 2.271 -5.211 2.726 1.00 89.50 113 ALA A CA 1
ATOM 853 C C . ALA A 1 113 ? 3.677 -5.651 3.172 1.00 89.50 113 ALA A C 1
ATOM 855 O O . ALA A 1 113 ? 4.596 -5.682 2.355 1.00 89.50 113 ALA A O 1
ATOM 856 N N . ALA A 1 114 ? 3.840 -6.082 4.427 1.00 90.75 114 ALA A N 1
ATOM 857 C CA . ALA A 1 114 ? 5.119 -6.569 4.940 1.00 90.75 114 ALA A CA 1
ATOM 858 C C . ALA A 1 114 ? 5.620 -7.817 4.191 1.00 90.75 114 ALA A C 1
ATOM 860 O O . ALA A 1 114 ? 6.782 -7.866 3.794 1.00 90.75 114 ALA A O 1
ATOM 861 N N . ILE A 1 115 ? 4.748 -8.801 3.944 1.00 94.00 115 ILE A N 1
ATOM 862 C CA . ILE A 1 115 ? 5.102 -10.010 3.186 1.00 94.00 115 ILE A CA 1
ATOM 863 C C . ILE A 1 115 ? 5.508 -9.642 1.755 1.00 94.00 115 ILE A C 1
ATOM 865 O O . ILE A 1 115 ? 6.539 -10.113 1.280 1.00 94.00 115 ILE A O 1
ATOM 869 N N . SER A 1 116 ? 4.749 -8.770 1.083 1.00 89.56 116 SER A N 1
ATOM 870 C CA . SER A 1 116 ? 5.086 -8.325 -0.273 1.00 89.56 116 SER A CA 1
ATOM 871 C C . SER A 1 116 ? 6.428 -7.594 -0.335 1.00 89.56 116 SER A C 1
ATOM 873 O O . SER A 1 116 ? 7.206 -7.844 -1.250 1.00 89.56 116 SER A O 1
ATOM 875 N N . ALA A 1 117 ? 6.743 -6.762 0.664 1.00 89.12 117 ALA A N 1
ATOM 876 C CA . ALA A 1 117 ? 8.015 -6.052 0.738 1.00 89.12 117 ALA A CA 1
ATOM 877 C C . ALA A 1 117 ? 9.199 -7.012 0.935 1.00 89.12 117 ALA A C 1
ATOM 879 O O . ALA A 1 117 ? 10.233 -6.848 0.292 1.00 89.12 117 ALA A O 1
ATOM 880 N N . ILE A 1 118 ? 9.044 -8.040 1.779 1.00 90.88 118 ILE A N 1
ATOM 881 C CA . ILE A 1 118 ? 10.076 -9.068 1.990 1.00 90.88 118 ILE A CA 1
ATOM 882 C C . ILE A 1 118 ? 10.297 -9.880 0.711 1.00 90.88 118 ILE A C 1
ATOM 884 O O . ILE A 1 118 ? 11.438 -10.063 0.300 1.00 90.88 118 ILE A O 1
ATOM 888 N N . LEU A 1 119 ? 9.218 -10.335 0.064 1.00 89.50 119 LEU A N 1
ATOM 889 C CA . LEU A 1 119 ? 9.303 -11.083 -1.194 1.00 89.50 119 LEU A CA 1
ATOM 890 C C . LEU A 1 119 ? 9.956 -10.255 -2.302 1.00 89.50 119 LEU A C 1
ATOM 892 O O . LEU A 1 119 ? 10.777 -10.777 -3.048 1.00 89.50 119 LEU A O 1
ATOM 896 N N . PHE A 1 120 ? 9.622 -8.967 -2.382 1.00 85.06 120 PHE A N 1
ATOM 897 C CA . PHE A 1 120 ? 10.245 -8.046 -3.323 1.00 85.06 120 PHE A CA 1
ATOM 898 C C . PHE A 1 120 ? 11.746 -7.870 -3.049 1.00 85.06 120 PHE A C 1
ATOM 900 O O . PHE A 1 120 ? 12.535 -7.853 -3.984 1.00 85.06 120 PHE A O 1
ATOM 907 N N . GLY A 1 121 ? 12.154 -7.789 -1.780 1.00 85.62 121 GLY A N 1
ATOM 908 C CA . GLY A 1 121 ? 13.565 -7.681 -1.399 1.00 85.62 121 GLY A CA 1
ATOM 909 C C . GLY A 1 121 ? 14.394 -8.955 -1.607 1.00 85.62 121 GLY A C 1
ATOM 910 O O . GLY A 1 121 ? 15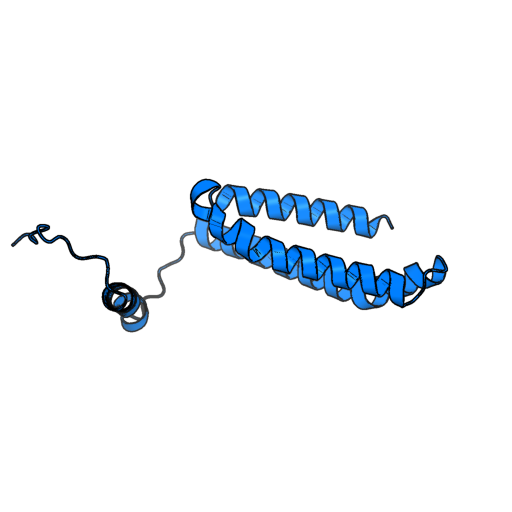.616 -8.893 -1.524 1.00 85.62 121 GLY A O 1
ATOM 911 N N . MET A 1 122 ? 13.758 -10.105 -1.854 1.00 85.06 122 MET A N 1
ATOM 912 C CA . MET A 1 122 ? 14.440 -11.359 -2.203 1.00 85.06 122 MET A CA 1
ATOM 913 C C . MET A 1 122 ? 14.675 -11.526 -3.714 1.00 85.06 122 MET A C 1
ATOM 915 O O . MET A 1 122 ? 15.226 -12.550 -4.124 1.00 85.06 122 MET A O 1
ATOM 919 N N . LEU A 1 123 ? 14.207 -10.577 -4.529 1.00 75.75 123 LEU A N 1
ATOM 920 C CA . LEU A 1 123 ? 14.339 -10.586 -5.983 1.00 75.75 123 LEU A CA 1
ATOM 921 C C . LEU A 1 123 ? 15.702 -10.045 -6.410 1.00 75.75 123 LEU A C 1
ATOM 923 O O . LEU A 1 123 ? 16.255 -10.650 -7.358 1.00 75.75 123 LEU A O 1
#

Sequence (123 aa):
MAPNWGGNEPPTATGIFDEMSPVLLMGVTPKLTKRQWLTMAAIGSVHFSSAICISLQAPFYPYEAELKQATATEYGLVFGSFELVAFLSSPIIGKHIDIIGIRTLLNVGMVIAAISAILFGML

Secondary structure (DSSP, 8-state):
------------HHHHHHHHHHHHHS-------HHHHHHHHHHHHHHHHHHHHHHHHHHHHHHHHHHTT--HHHHHHHHHHHHHHHHHHHHHHHHHHHHH-HHHHHHHHHHHHHHHHHHHHT-

Foldseek 3Di:
DDDDPDDDDDDDPVVVVVVVVVVVPVPDPPPQDPVRVVVCVVVVVLVVVVVVLVVCCVPPVVVVCVVVVHDPVVSVVVVVVVVVCVVVVCVVCVVCCVVCDPVNVVVVVSVVSVVVSVVVVVD

InterPro domains:
  IPR011701 Major facilitator superfamily [PF07690] (46-120)
  IPR020846 Major facilitator superfamily domain [PS50850] (37-123)
  IPR036259 MFS transporter superfamily [G3DSA:1.20.1250.20] (28-123)
  IPR036259 MFS transporter superfamily [SSF103473] (34-123)
  IPR050930 Major Facilitator Superfamily Vesicular Transporter [PTHR23506] (31-121)